Protein AF-A0AAD9V4N7-F1 (afdb_monomer_lite)

pLDDT: mean 84.51, std 15.92, range [33.84, 98.38]

Radius of gyration: 28.55 Å; chains: 1; bounding box: 73×23×81 Å

Organism: Acropora cervicornis (NCBI:txid6130)

Secondary structure (DSSP, 8-state):
----S-HHHHHHHHHHHHHHHHHHHHHHHHHHHHHHHHHHHHHHTTSS------THHHHHHHHHHHHHHHHHHHHHHHHHHHHHHHHHHHHSPPPBPPSS--S--TT-B-HHHHHHHHHHHHHHHHHHHHHHHHHHHHH--

Foldseek 3Di:
DDPDPPVPVVLVVVLVVLVVQLVVLVVQLVVVVVVQVVVVVCVVVVVDDPPDDPCSNVVSVVSNVVSVVVSVVSVVVVVVVVVVVVVCVQQPAWAADDPPPDDCPPTHDHPVSNVVNVVVVVVVVVVVVVVVVVVVVVVVD

InterPro domains:
  IPR021018 Mediator complex, subunit Med29, metazoa [PF11568] (21-136)
  IPR021018 Mediator complex, subunit Med29, metazoa [PTHR28314] (21-137)

Structure (mmCIF, N/CA/C/O backbone):
data_AF-A0AAD9V4N7-F1
#
_entry.id   AF-A0AAD9V4N7-F1
#
loop_
_atom_site.group_PDB
_atom_site.id
_atom_site.type_symbol
_atom_site.label_atom_id
_atom_site.label_alt_id
_atom_site.label_comp_id
_atom_site.label_asym_id
_atom_site.label_entity_id
_atom_site.label_seq_id
_atom_site.pdbx_PDB_ins_code
_atom_site.Cartn_x
_atom_site.Cartn_y
_atom_site.Cartn_z
_atom_site.occupancy
_atom_site.B_iso_or_equiv
_atom_site.auth_seq_id
_atom_site.auth_comp_id
_atom_site.auth_asym_id
_atom_site.auth_atom_id
_atom_site.pdbx_PDB_model_num
ATOM 1 N N . MET A 1 1 ? 22.247 7.261 -9.833 1.00 34.59 1 MET A N 1
ATOM 2 C CA . MET A 1 1 ? 21.418 7.068 -8.628 1.00 34.59 1 MET A CA 1
ATOM 3 C C . MET A 1 1 ? 21.072 5.589 -8.564 1.00 34.59 1 MET A C 1
ATOM 5 O O . MET A 1 1 ? 20.172 5.146 -9.259 1.00 34.59 1 MET A O 1
ATOM 9 N N . ALA A 1 2 ? 21.907 4.800 -7.885 1.00 33.84 2 ALA A N 1
ATOM 10 C CA . ALA A 1 2 ? 21.666 3.376 -7.696 1.00 33.84 2 ALA A CA 1
ATOM 11 C C . ALA A 1 2 ? 20.735 3.236 -6.491 1.00 33.84 2 ALA A C 1
ATOM 13 O O . ALA A 1 2 ? 21.147 3.524 -5.370 1.00 33.84 2 ALA A O 1
ATOM 14 N N . THR A 1 3 ? 19.479 2.866 -6.728 1.00 39.28 3 THR A N 1
ATOM 15 C CA . THR A 1 3 ? 18.576 2.472 -5.648 1.00 39.28 3 THR A CA 1
ATOM 16 C C . THR A 1 3 ? 19.094 1.147 -5.110 1.00 39.28 3 THR A C 1
ATOM 18 O O . THR A 1 3 ? 18.904 0.089 -5.709 1.00 39.28 3 THR A O 1
ATOM 21 N N . THR A 1 4 ? 19.846 1.222 -4.019 1.00 41.28 4 THR A N 1
ATOM 22 C CA . THR A 1 4 ? 20.190 0.076 -3.192 1.00 41.28 4 THR A CA 1
ATOM 23 C C . THR A 1 4 ? 18.886 -0.605 -2.785 1.00 41.28 4 THR A C 1
ATOM 25 O O . THR A 1 4 ? 18.011 0.010 -2.178 1.00 41.28 4 THR A O 1
ATOM 28 N N . MET A 1 5 ? 18.741 -1.881 -3.145 1.00 48.19 5 MET A N 1
ATOM 29 C CA . MET A 1 5 ? 17.661 -2.771 -2.706 1.00 48.19 5 MET A CA 1
ATOM 30 C C . MET A 1 5 ? 17.842 -3.094 -1.213 1.00 48.19 5 MET A C 1
ATOM 32 O O . MET A 1 5 ? 18.110 -4.223 -0.823 1.00 48.19 5 MET A O 1
ATOM 36 N N . SER A 1 6 ? 17.737 -2.057 -0.383 1.00 43.78 6 SER A N 1
ATOM 37 C CA . SER A 1 6 ? 17.664 -2.091 1.079 1.00 43.78 6 SER A CA 1
ATOM 38 C C . SER A 1 6 ? 16.227 -1.808 1.556 1.00 43.78 6 SER A C 1
ATOM 40 O O . SER A 1 6 ? 16.021 -1.434 2.707 1.00 43.78 6 SER A O 1
ATOM 42 N N . GLY A 1 7 ? 15.237 -1.939 0.663 1.00 50.00 7 GLY A N 1
ATOM 43 C CA . GLY A 1 7 ? 13.822 -1.654 0.935 1.00 50.00 7 GLY A CA 1
ATOM 44 C C . GLY A 1 7 ? 13.112 -2.739 1.745 1.00 50.00 7 GLY A C 1
ATOM 45 O O . GLY A 1 7 ? 12.267 -2.422 2.570 1.00 50.00 7 GLY A O 1
ATOM 46 N N . GLY A 1 8 ? 13.512 -4.009 1.607 1.00 55.00 8 GLY A N 1
ATOM 47 C CA . GLY A 1 8 ? 12.775 -5.117 2.229 1.00 55.00 8 GLY A CA 1
ATOM 48 C C . GLY A 1 8 ? 12.703 -5.046 3.760 1.00 55.00 8 GLY A C 1
ATOM 49 O O . GLY A 1 8 ? 11.688 -5.414 4.346 1.00 55.00 8 GLY A O 1
ATOM 50 N N . ASN A 1 9 ? 13.744 -4.521 4.417 1.00 58.66 9 ASN A N 1
ATOM 51 C CA . ASN A 1 9 ? 13.764 -4.422 5.878 1.00 58.66 9 ASN A CA 1
ATOM 52 C C . ASN A 1 9 ? 12.910 -3.248 6.392 1.00 58.66 9 ASN A C 1
ATOM 54 O O . ASN A 1 9 ? 12.217 -3.389 7.394 1.00 58.66 9 ASN A O 1
ATOM 58 N N . SER A 1 10 ? 12.904 -2.111 5.688 1.00 70.06 10 SER A N 1
ATOM 59 C CA . SER A 1 10 ? 12.113 -0.933 6.067 1.00 70.06 10 SER A CA 1
ATOM 60 C C . SER A 1 10 ? 10.634 -1.072 5.698 1.00 70.06 10 SER A C 1
ATOM 62 O O . SER A 1 10 ? 9.768 -0.660 6.465 1.00 70.06 10 SER A O 1
ATOM 64 N N . GLU A 1 11 ? 10.317 -1.696 4.563 1.00 75.62 11 GLU A N 1
ATOM 65 C CA . GLU A 1 11 ? 8.943 -1.974 4.128 1.00 75.62 11 GLU A CA 1
ATOM 66 C C . GLU A 1 11 ? 8.263 -3.000 5.042 1.00 75.62 11 GLU A C 1
ATOM 68 O O . GLU A 1 11 ? 7.146 -2.773 5.512 1.00 75.62 11 GLU A O 1
ATOM 73 N N . SER A 1 12 ? 8.967 -4.085 5.390 1.00 81.06 12 SER A N 1
ATOM 74 C CA . SER A 1 12 ? 8.474 -5.066 6.362 1.00 81.06 12 SER A CA 1
ATOM 75 C C . SER A 1 12 ? 8.266 -4.446 7.747 1.00 81.06 12 SER A C 1
ATOM 77 O O . SER A 1 12 ? 7.287 -4.767 8.424 1.00 81.06 12 SER A O 1
ATOM 79 N N . GLU A 1 13 ? 9.156 -3.550 8.183 1.00 86.25 13 GLU A N 1
ATOM 80 C CA . GLU A 1 13 ? 8.997 -2.824 9.446 1.00 86.25 13 GLU A CA 1
ATOM 81 C C . GLU A 1 13 ? 7.770 -1.895 9.411 1.00 86.25 13 GLU A C 1
ATOM 83 O O . GLU A 1 13 ? 7.028 -1.801 10.392 1.00 86.25 13 GLU A O 1
ATOM 88 N N . ASN A 1 14 ? 7.506 -1.254 8.270 1.00 87.44 14 ASN A N 1
ATOM 89 C CA . ASN A 1 14 ? 6.339 -0.396 8.078 1.00 87.44 14 ASN A CA 1
ATOM 90 C C . ASN A 1 14 ? 5.023 -1.187 8.100 1.00 87.44 14 ASN A C 1
ATOM 92 O O . ASN A 1 14 ? 4.082 -0.757 8.773 1.00 87.44 14 ASN A O 1
ATOM 96 N N . ILE A 1 15 ? 4.955 -2.366 7.462 1.00 92.25 15 ILE A N 1
ATOM 97 C CA . ILE A 1 15 ? 3.780 -3.250 7.592 1.00 92.25 15 ILE A CA 1
ATOM 98 C C . ILE A 1 15 ? 3.592 -3.669 9.047 1.00 92.25 15 ILE A C 1
ATOM 100 O O . ILE A 1 15 ? 2.479 -3.595 9.564 1.00 92.25 15 ILE A O 1
ATOM 104 N N . ALA A 1 16 ? 4.660 -4.098 9.724 1.00 92.81 16 ALA A N 1
ATOM 105 C CA . ALA A 1 16 ? 4.568 -4.552 11.108 1.00 92.81 16 ALA A CA 1
ATOM 106 C C . ALA A 1 16 ? 4.018 -3.449 12.029 1.00 92.81 16 ALA A C 1
ATOM 108 O O . ALA A 1 16 ? 3.161 -3.713 12.878 1.00 92.81 16 ALA A O 1
ATOM 109 N N . LYS A 1 17 ? 4.444 -2.196 11.819 1.00 93.56 17 LYS A N 1
ATOM 110 C CA . LYS A 1 17 ? 3.885 -1.018 12.500 1.00 93.56 17 LYS A CA 1
ATOM 111 C C . LYS A 1 17 ? 2.405 -0.813 12.167 1.00 93.56 17 LYS A C 1
ATOM 113 O O . LYS A 1 17 ? 1.609 -0.646 13.087 1.00 93.56 17 LYS A O 1
ATOM 118 N N . ALA A 1 18 ? 2.014 -0.877 10.895 1.00 94.25 18 ALA A N 1
ATOM 119 C CA . ALA A 1 18 ? 0.615 -0.726 10.485 1.00 94.25 18 ALA A CA 1
ATOM 120 C C . ALA A 1 18 ? -0.291 -1.827 11.070 1.00 94.25 18 ALA A C 1
ATOM 122 O O . ALA A 1 18 ? -1.355 -1.534 11.612 1.00 94.25 18 ALA A O 1
ATOM 123 N N . MET A 1 19 ? 0.154 -3.088 11.061 1.00 96.19 19 MET A N 1
ATOM 124 C CA . MET A 1 19 ? -0.557 -4.207 11.691 1.00 96.19 19 MET A CA 1
ATOM 125 C C . MET A 1 19 ? -0.718 -4.013 13.201 1.00 96.19 19 MET A C 1
ATOM 127 O O . MET A 1 19 ? -1.773 -4.322 13.758 1.00 96.19 19 MET A O 1
ATOM 131 N N . LYS A 1 20 ? 0.315 -3.488 13.871 1.00 97.06 20 LYS A N 1
ATOM 132 C CA . LYS A 1 20 ? 0.245 -3.149 15.293 1.00 97.06 20 LYS A CA 1
ATOM 133 C C . LYS A 1 20 ? -0.832 -2.089 15.556 1.00 97.06 20 LYS A C 1
ATOM 135 O O . LYS A 1 20 ? -1.644 -2.294 16.452 1.00 97.06 20 LYS A O 1
ATOM 140 N N . ILE A 1 21 ? -0.891 -1.031 14.746 1.00 97.25 21 ILE A N 1
ATOM 141 C CA . ILE A 1 21 ? -1.908 0.030 14.862 1.00 97.25 21 ILE A CA 1
ATOM 142 C C . ILE A 1 21 ? -3.321 -0.532 14.658 1.00 97.25 21 ILE A C 1
ATOM 144 O O . ILE A 1 21 ? -4.209 -0.259 15.461 1.00 97.25 21 ILE A O 1
ATOM 148 N N . VAL A 1 22 ? -3.536 -1.372 13.639 1.00 98.06 22 VAL A N 1
ATOM 149 C CA . VAL A 1 22 ? -4.838 -2.028 13.404 1.00 98.06 22 VAL A CA 1
ATOM 150 C C . VAL A 1 22 ? -5.270 -2.844 14.624 1.00 98.06 22 VAL A C 1
ATOM 152 O O . VAL A 1 22 ? -6.417 -2.751 15.065 1.00 98.06 22 VAL A O 1
ATOM 155 N N . LYS A 1 23 ? -4.347 -3.617 15.208 1.00 98.12 23 LYS A N 1
ATOM 156 C CA . LYS A 1 23 ? -4.614 -4.402 16.420 1.00 98.12 23 LYS A CA 1
ATOM 157 C C . LYS A 1 23 ? -4.970 -3.512 17.614 1.00 98.12 23 LYS A C 1
ATOM 159 O O . LYS A 1 23 ? -5.881 -3.846 18.370 1.00 98.12 23 LYS A O 1
ATOM 164 N N . GLU A 1 24 ? -4.255 -2.407 17.800 1.00 98.00 24 GLU A N 1
ATOM 165 C CA . GLU A 1 24 ? -4.510 -1.450 18.881 1.00 98.00 24 GLU A CA 1
ATOM 166 C C . GLU A 1 24 ? -5.878 -0.773 18.714 1.00 98.00 24 GLU A C 1
ATOM 168 O O . GLU A 1 24 ? -6.662 -0.755 19.665 1.00 98.00 24 GLU A O 1
ATOM 173 N N . ASN A 1 25 ? -6.226 -0.328 17.504 1.00 97.69 25 ASN A N 1
ATOM 174 C CA . ASN A 1 25 ? -7.534 0.269 17.220 1.00 97.69 25 ASN A CA 1
ATOM 175 C C . ASN A 1 25 ? -8.678 -0.732 17.415 1.00 97.69 25 ASN A C 1
ATOM 177 O O . ASN A 1 25 ? -9.704 -0.376 17.991 1.00 97.69 25 ASN A O 1
ATOM 181 N N . LEU A 1 26 ? -8.493 -2.003 17.040 1.00 98.12 26 LEU A N 1
ATOM 182 C CA . LEU A 1 26 ? -9.484 -3.046 17.315 1.00 98.12 26 LEU A CA 1
ATOM 183 C C . LEU A 1 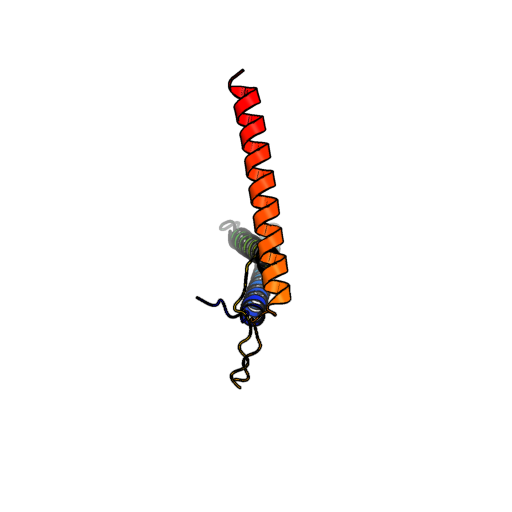26 ? -9.722 -3.227 18.823 1.00 98.12 26 LEU A C 1
ATOM 185 O O . LEU A 1 26 ? -10.865 -3.357 19.259 1.00 98.12 26 LEU A O 1
ATOM 189 N N . ALA A 1 27 ? -8.664 -3.201 19.639 1.00 98.06 27 ALA A N 1
ATOM 190 C CA . ALA A 1 27 ? -8.806 -3.277 21.092 1.00 98.06 27 ALA A CA 1
ATOM 191 C C . ALA A 1 27 ? -9.596 -2.080 21.655 1.00 98.06 27 ALA A C 1
ATOM 193 O O . ALA A 1 27 ? -10.419 -2.250 22.559 1.00 98.06 27 ALA A O 1
ATOM 194 N N . VAL A 1 28 ? -9.393 -0.881 21.095 1.00 97.19 28 VAL A N 1
ATOM 195 C CA . VAL A 1 28 ? -10.176 0.316 21.440 1.00 97.19 28 VAL A CA 1
ATOM 196 C C . VAL A 1 28 ? -11.642 0.150 21.034 1.00 97.19 28 VAL A C 1
ATOM 198 O O . VAL A 1 28 ? -12.512 0.424 21.858 1.00 97.19 28 VAL A O 1
ATOM 201 N N . VAL A 1 29 ? -11.927 -0.361 19.831 1.00 97.81 29 VAL A N 1
ATOM 202 C CA . VAL A 1 29 ? -13.298 -0.654 19.371 1.00 97.81 29 VAL A CA 1
ATOM 203 C C . VAL A 1 29 ? -14.004 -1.597 20.336 1.00 97.81 29 VAL A C 1
ATOM 205 O O . VAL A 1 29 ? -15.103 -1.292 20.790 1.00 97.81 29 VAL A O 1
ATOM 208 N N . VAL A 1 30 ? -13.368 -2.710 20.711 1.00 97.38 30 VAL A N 1
ATOM 209 C CA . VAL A 1 30 ? -13.959 -3.685 21.643 1.00 97.38 30 VAL A CA 1
ATOM 210 C C . VAL A 1 30 ? -14.256 -3.039 22.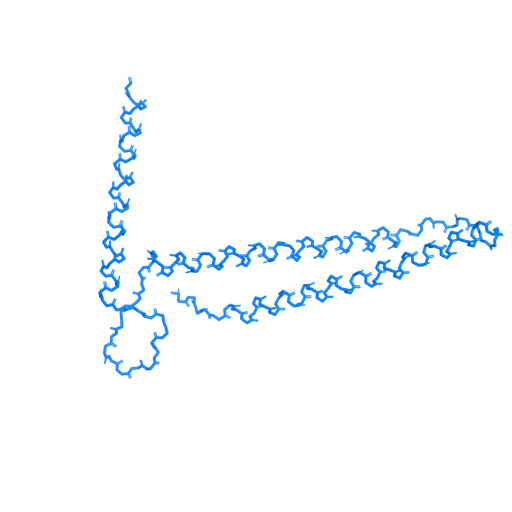999 1.00 97.38 30 VAL A C 1
ATOM 212 O O . VAL A 1 30 ? -15.334 -3.239 23.560 1.00 97.38 30 VAL A O 1
ATOM 215 N N . LYS A 1 31 ? -13.342 -2.209 23.517 1.00 96.06 31 LYS A N 1
ATOM 216 C CA . LYS A 1 31 ? -13.545 -1.496 24.784 1.00 96.06 31 LYS A CA 1
ATOM 217 C C . LYS A 1 31 ? -14.695 -0.484 24.703 1.00 96.06 31 LYS A C 1
ATOM 219 O O . LYS A 1 31 ? -15.509 -0.418 25.625 1.00 96.06 31 LYS A O 1
ATOM 224 N N . SER A 1 32 ? -14.775 0.280 23.615 1.00 93.75 32 SER A N 1
ATOM 225 C CA . SER A 1 32 ? -15.859 1.236 23.362 1.00 93.75 32 SER A CA 1
ATOM 226 C C . SER A 1 32 ? -17.207 0.540 23.169 1.00 93.75 32 SER A C 1
ATOM 228 O O . SER A 1 32 ? -18.213 1.021 23.683 1.00 93.75 32 SER A O 1
ATOM 230 N N . ALA A 1 33 ? -17.230 -0.611 22.491 1.00 94.75 33 ALA A N 1
ATOM 231 C CA . ALA A 1 33 ? -18.430 -1.419 22.292 1.00 94.75 33 ALA A CA 1
ATOM 232 C C . ALA A 1 33 ? -18.949 -1.973 23.622 1.00 94.75 33 ALA A C 1
ATOM 234 O O . ALA A 1 33 ? -20.135 -1.858 23.911 1.00 94.75 33 ALA A O 1
ATOM 235 N N . ASN A 1 34 ? -18.058 -2.490 24.473 1.00 94.19 34 ASN A N 1
ATOM 236 C CA . ASN A 1 34 ? -18.434 -2.943 25.810 1.00 94.19 34 ASN A CA 1
ATOM 237 C C . ASN A 1 34 ? -19.021 -1.801 26.654 1.00 94.19 34 ASN A C 1
ATOM 239 O O . ASN A 1 34 ? -20.056 -1.976 27.288 1.00 94.19 34 ASN A O 1
ATOM 243 N N . ALA A 1 35 ? -18.402 -0.616 26.622 1.00 91.31 35 ALA A N 1
ATOM 244 C CA . ALA A 1 35 ? -18.927 0.555 27.324 1.00 91.31 35 ALA A CA 1
ATOM 245 C C . ALA A 1 35 ? -20.313 0.978 26.803 1.00 91.31 35 ALA A C 1
ATOM 247 O O . ALA A 1 35 ? -21.181 1.309 27.606 1.00 91.31 35 ALA A O 1
ATOM 248 N N . ALA A 1 36 ? -20.534 0.925 25.485 1.00 89.88 36 ALA A N 1
ATOM 249 C CA . ALA A 1 36 ? -21.830 1.223 24.879 1.00 89.88 36 ALA A CA 1
ATOM 250 C C . ALA A 1 36 ? -22.907 0.202 25.285 1.00 89.88 36 ALA A C 1
ATOM 252 O O . ALA A 1 36 ? -24.015 0.592 25.637 1.00 89.88 36 ALA A O 1
ATOM 253 N N . ILE A 1 37 ? -22.575 -1.095 25.313 1.00 91.31 37 ILE A N 1
ATOM 254 C CA . ILE A 1 37 ? -23.491 -2.154 25.770 1.00 91.31 37 ILE A CA 1
ATOM 255 C C . ILE A 1 37 ? -23.861 -1.950 27.243 1.00 91.31 37 ILE A C 1
ATOM 257 O O . ILE A 1 37 ? -25.039 -2.006 27.589 1.00 91.31 37 ILE A O 1
ATOM 261 N N . SER A 1 38 ? -22.879 -1.679 28.110 1.00 89.81 38 SER A N 1
ATOM 262 C CA . SER A 1 38 ? -23.127 -1.409 29.531 1.00 89.81 38 SER A CA 1
ATOM 263 C C . SER A 1 38 ? -23.993 -0.165 29.736 1.00 89.81 38 SER A C 1
ATOM 265 O O . SER A 1 38 ? -24.929 -0.208 30.529 1.00 89.81 38 SER A O 1
ATOM 267 N N . GLN A 1 39 ? -23.730 0.915 28.994 1.00 87.06 39 GLN A N 1
ATOM 268 C CA . GLN A 1 39 ? -24.547 2.128 29.044 1.00 87.06 39 GLN A CA 1
ATOM 269 C C . GLN A 1 39 ? -25.993 1.844 28.620 1.00 87.06 39 GLN A C 1
ATOM 271 O O . GLN A 1 39 ? -26.917 2.258 29.315 1.00 87.06 39 GLN A O 1
ATOM 276 N N . ASN A 1 40 ? -26.195 1.107 27.525 1.00 87.31 40 ASN A N 1
ATOM 277 C CA . ASN A 1 40 ? -27.534 0.736 27.066 1.00 87.31 40 ASN A CA 1
ATOM 278 C C . ASN A 1 40 ? -28.264 -0.124 28.106 1.00 87.31 40 ASN A C 1
ATOM 280 O O . ASN A 1 40 ? -29.419 0.142 28.413 1.00 87.31 40 ASN A O 1
ATOM 284 N N . SER A 1 41 ? -27.572 -1.082 28.730 1.00 88.56 41 SER A N 1
ATOM 285 C CA . SER A 1 41 ? -28.156 -1.908 29.791 1.00 88.56 41 SER A CA 1
ATOM 286 C C . SER A 1 41 ? -28.580 -1.098 31.024 1.00 88.56 41 SER A C 1
ATOM 288 O O . SER A 1 41 ? -29.589 -1.429 31.641 1.00 88.56 41 SER A O 1
ATOM 290 N N . GLU A 1 42 ? -27.826 -0.067 31.418 1.00 86.94 42 GLU A N 1
ATOM 291 C CA . GLU A 1 42 ? -28.189 0.823 32.535 1.00 86.94 42 GLU A CA 1
ATOM 292 C C . GLU A 1 42 ? -29.405 1.699 32.198 1.00 86.94 42 GLU A C 1
ATOM 294 O O . GLU A 1 42 ? -30.258 1.947 33.054 1.00 86.94 42 GLU A O 1
ATOM 299 N N . VAL A 1 43 ? -29.513 2.135 30.939 1.00 86.94 43 VAL A N 1
ATOM 300 C CA . VAL A 1 43 ?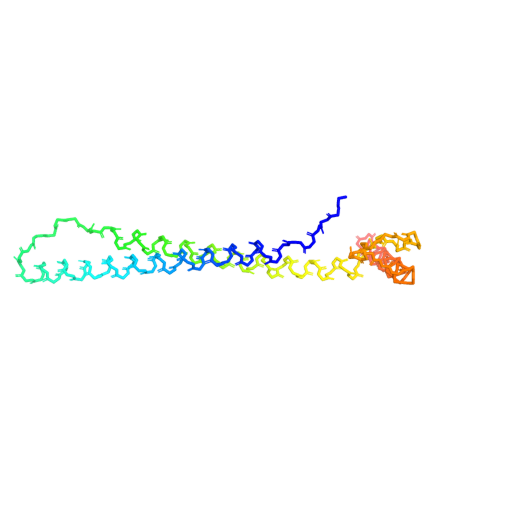 -30.689 2.855 30.434 1.00 86.94 43 VAL A CA 1
ATOM 301 C C . VAL A 1 43 ? -31.924 1.950 30.452 1.00 86.94 43 VAL A C 1
ATOM 303 O O . VAL A 1 43 ? -32.961 2.363 30.967 1.00 86.94 43 VAL A O 1
ATOM 306 N N . ASP A 1 44 ? -31.809 0.706 29.978 1.00 87.19 44 ASP A N 1
ATOM 307 C CA . ASP A 1 44 ? -32.912 -0.267 29.960 1.00 87.19 44 ASP A CA 1
ATOM 308 C C . ASP A 1 44 ? -33.420 -0.607 31.373 1.00 87.19 44 ASP A C 1
ATOM 310 O O . ASP A 1 44 ? -34.613 -0.826 31.585 1.00 87.19 44 ASP A O 1
ATOM 314 N N . LEU A 1 45 ? -32.521 -0.616 32.363 1.00 89.38 45 LEU A N 1
ATOM 315 C CA . LEU A 1 45 ? -32.848 -0.812 33.780 1.00 89.38 45 LEU A CA 1
ATOM 316 C C . LEU A 1 45 ? -33.405 0.453 34.458 1.00 89.38 45 LEU A C 1
ATOM 318 O O . LEU A 1 45 ? -33.778 0.401 35.631 1.00 89.38 45 LEU A O 1
ATOM 322 N N . GLY A 1 46 ? -33.443 1.591 33.758 1.00 82.75 46 GLY A N 1
ATOM 323 C CA . GLY A 1 46 ? -33.890 2.878 34.293 1.00 82.75 46 GLY A CA 1
ATOM 324 C C . GLY A 1 46 ? -32.949 3.487 35.339 1.00 82.75 46 GLY A C 1
ATOM 325 O O . GLY A 1 46 ? -33.355 4.393 36.066 1.00 82.75 46 GLY A O 1
ATOM 326 N N . THR A 1 47 ? -31.705 3.002 35.447 1.00 80.38 47 THR A N 1
ATOM 327 C CA . THR A 1 47 ? -30.717 3.476 36.435 1.00 80.38 47 THR A CA 1
ATOM 328 C C . THR A 1 47 ? -29.913 4.683 35.946 1.00 80.38 47 THR A C 1
ATOM 330 O O . THR A 1 47 ? -29.327 5.393 36.765 1.00 80.38 47 THR A O 1
ATOM 333 N N . LYS A 1 48 ? -29.924 4.969 34.635 1.00 72.69 48 LYS A N 1
ATOM 334 C CA . LYS A 1 48 ? -29.402 6.205 34.028 1.00 72.69 48 LYS A CA 1
ATOM 335 C C . LYS A 1 48 ? -30.332 6.752 32.946 1.00 72.69 48 LYS A C 1
ATOM 337 O O . LYS A 1 48 ? -30.976 5.998 32.227 1.00 72.69 48 LYS A O 1
ATOM 342 N N . SER A 1 49 ? -30.348 8.080 32.805 1.00 65.94 49 SER A N 1
ATOM 343 C CA . SER A 1 49 ? -30.968 8.769 31.665 1.00 65.94 49 SER A CA 1
ATOM 344 C C . SER A 1 49 ? -30.036 8.759 30.445 1.00 65.94 49 SER A C 1
ATOM 346 O O . SER A 1 49 ? -28.816 8.645 30.595 1.00 65.94 49 SER A O 1
ATOM 348 N N . VAL A 1 50 ? -30.600 8.908 29.241 1.00 65.69 50 VAL A N 1
ATOM 349 C CA . VAL A 1 50 ? -29.873 9.007 27.960 1.00 65.69 50 VAL A CA 1
ATOM 350 C C . VAL A 1 50 ? -29.160 10.364 27.869 1.00 65.69 50 VAL A C 1
ATOM 352 O O . VAL A 1 50 ? -29.525 11.234 27.083 1.00 65.69 50 VAL A O 1
ATOM 355 N N . GLU A 1 51 ? -28.146 10.601 28.696 1.00 57.47 51 GLU A N 1
ATOM 356 C CA . GLU A 1 51 ? -27.263 11.754 28.515 1.00 57.47 51 GLU A CA 1
ATOM 357 C C . GLU A 1 51 ? -26.236 11.440 27.426 1.00 57.47 51 GLU A C 1
ATOM 359 O O . GLU A 1 51 ? -25.176 10.878 27.687 1.00 57.47 51 GLU A O 1
ATOM 364 N N . GLY A 1 52 ? -26.599 11.809 26.192 1.00 55.34 52 GLY A N 1
ATOM 365 C CA . GLY A 1 52 ? -25.726 11.889 25.021 1.00 55.34 52 GLY A CA 1
ATOM 366 C C . GLY A 1 52 ? -25.290 10.536 24.461 1.00 55.34 52 GLY A C 1
ATOM 367 O O . GLY A 1 52 ? -24.609 9.754 25.124 1.00 55.34 52 GLY A O 1
ATOM 368 N N . SER A 1 53 ? -25.624 10.272 23.196 1.00 55.19 53 SER A N 1
ATOM 369 C CA . SER A 1 53 ? -25.017 9.180 22.435 1.00 55.19 53 SER A CA 1
ATOM 370 C C . SER A 1 53 ? -23.496 9.278 22.565 1.00 55.19 53 SER A C 1
ATOM 372 O O . SER A 1 53 ? -22.871 10.269 22.183 1.00 55.19 53 SER A O 1
ATOM 374 N N . SER A 1 54 ? -22.876 8.277 23.183 1.00 65.50 54 SER A N 1
ATOM 375 C CA . SER A 1 54 ? -21.425 8.226 23.294 1.00 65.50 54 SER A CA 1
ATOM 376 C C . SER A 1 54 ? -20.864 7.903 21.906 1.00 65.50 54 SER A C 1
ATOM 378 O O . SER A 1 54 ? -20.604 6.741 21.595 1.00 65.50 54 SER A O 1
ATOM 380 N N . ASN A 1 55 ? -20.609 8.936 21.092 1.00 78.12 55 ASN A N 1
ATOM 381 C CA . ASN A 1 55 ? -19.979 8.846 19.759 1.00 78.12 55 ASN A CA 1
ATOM 382 C C . ASN A 1 55 ? -18.563 8.214 19.800 1.00 78.12 55 ASN A C 1
ATOM 384 O O . ASN A 1 55 ? -17.862 8.138 18.795 1.00 78.12 55 ASN A O 1
ATOM 388 N N . LYS A 1 56 ? -18.102 7.761 20.974 1.00 87.06 56 LYS A N 1
ATOM 389 C CA . LYS A 1 56 ? -16.828 7.068 21.190 1.00 87.06 56 LYS A CA 1
ATOM 390 C C . LYS A 1 56 ? -16.753 5.752 20.421 1.00 87.06 56 LYS A C 1
ATOM 392 O O . LYS A 1 56 ? -15.682 5.428 19.918 1.00 87.06 56 LYS A O 1
ATOM 397 N N . LEU A 1 57 ? -17.859 5.004 20.329 1.00 92.44 57 LEU A N 1
ATOM 398 C CA . LEU A 1 57 ? -17.882 3.764 19.549 1.00 92.44 57 LEU A CA 1
ATOM 399 C C . LEU A 1 57 ? -17.745 4.066 18.056 1.00 92.44 57 LEU A C 1
ATOM 401 O O . LEU A 1 57 ? -16.857 3.510 17.415 1.00 92.44 57 LEU A O 1
ATOM 405 N N . GLU A 1 58 ? -18.552 4.988 17.534 1.00 94.25 58 GLU A N 1
ATOM 406 C CA . GLU A 1 58 ? -18.504 5.420 16.130 1.00 94.25 58 GLU A CA 1
ATOM 407 C C . GLU A 1 58 ? -17.117 5.937 15.755 1.00 94.25 58 GLU A C 1
ATOM 409 O O . GLU A 1 58 ? -16.529 5.458 14.790 1.00 94.25 58 GLU A O 1
ATOM 414 N N . LYS A 1 59 ? -16.530 6.809 16.583 1.00 95.00 59 LYS A N 1
ATOM 415 C CA . LYS A 1 59 ? -15.168 7.303 16.368 1.00 95.00 59 LYS A CA 1
ATOM 416 C C . LYS A 1 59 ? -14.126 6.185 16.397 1.00 95.00 59 LYS A C 1
ATOM 418 O O . LYS A 1 59 ? -13.223 6.169 15.568 1.00 95.00 59 LYS A O 1
ATOM 423 N N . SER A 1 60 ? -14.241 5.237 17.333 1.00 96.06 60 SER A N 1
ATOM 424 C CA . SER A 1 60 ? -13.305 4.106 17.392 1.00 96.06 60 SER A CA 1
ATOM 425 C C . SER A 1 60 ? -13.419 3.186 16.175 1.00 96.06 60 SER A C 1
ATOM 427 O O . SER A 1 60 ? -12.406 2.665 15.713 1.00 96.06 60 SER A O 1
ATOM 429 N N . LEU A 1 61 ? -14.630 3.011 15.631 1.00 97.31 61 LEU A N 1
ATOM 430 C CA . LEU A 1 61 ? -14.855 2.271 14.392 1.00 97.31 61 LEU A CA 1
ATOM 431 C C . LEU A 1 61 ? -14.258 3.005 13.194 1.00 97.31 61 LEU A C 1
ATOM 433 O O . LEU A 1 61 ? -13.571 2.377 12.396 1.00 97.31 61 LEU A O 1
ATOM 437 N N . GLU A 1 62 ? -14.468 4.317 13.088 1.00 97.62 62 GLU A N 1
ATOM 438 C CA . GLU A 1 62 ? -13.870 5.149 12.040 1.00 97.62 62 GLU A CA 1
ATOM 439 C C . GLU A 1 62 ? -12.337 5.037 12.041 1.00 97.62 62 GLU A C 1
ATOM 441 O O . GLU A 1 62 ? -11.736 4.758 11.004 1.00 97.62 62 GLU A O 1
ATOM 446 N N . ASP A 1 63 ? -11.703 5.141 13.213 1.00 97.56 63 ASP A N 1
ATOM 447 C CA . ASP A 1 63 ? -10.248 5.000 13.356 1.00 97.56 63 ASP A CA 1
ATOM 448 C C . ASP A 1 63 ? -9.750 3.594 12.999 1.00 97.56 63 ASP A C 1
ATOM 450 O O . ASP A 1 63 ? -8.663 3.426 12.435 1.00 97.56 63 ASP A O 1
ATOM 454 N N . PHE A 1 64 ? -10.531 2.562 13.322 1.00 98.38 64 PHE A N 1
ATOM 455 C CA . PHE A 1 64 ? -10.217 1.190 12.940 1.00 98.38 64 PHE A CA 1
ATOM 456 C C . PHE A 1 64 ? -10.293 0.993 11.424 1.00 98.38 64 PHE A C 1
ATOM 458 O O . PHE A 1 64 ? -9.340 0.480 10.837 1.00 98.38 64 PHE A O 1
ATOM 465 N N . TYR A 1 65 ? -11.368 1.453 10.779 1.00 98.25 65 TYR A N 1
ATOM 466 C CA . TYR A 1 65 ? -11.506 1.371 9.324 1.00 98.25 65 TYR A CA 1
ATOM 467 C C . TYR A 1 65 ? -10.409 2.153 8.608 1.00 98.25 65 TYR A C 1
ATOM 469 O O . TYR A 1 65 ? -9.774 1.615 7.703 1.00 98.25 65 TYR A O 1
ATOM 477 N N . HIS A 1 66 ? -10.099 3.363 9.078 1.00 98.12 66 HIS A N 1
ATOM 478 C CA . HIS A 1 66 ? -8.996 4.146 8.536 1.00 98.12 66 HIS A CA 1
ATOM 479 C C . HIS A 1 66 ? -7.659 3.395 8.633 1.00 98.12 66 HIS A C 1
ATOM 481 O O . HIS A 1 66 ? -6.900 3.345 7.665 1.00 98.12 66 HIS A O 1
ATOM 487 N N . ALA A 1 67 ? -7.370 2.757 9.773 1.00 97.69 67 ALA A N 1
ATOM 488 C CA . ALA A 1 67 ? -6.157 1.955 9.929 1.00 97.69 67 ALA A CA 1
ATOM 489 C C . ALA A 1 67 ? -6.132 0.729 8.995 1.00 97.69 67 ALA A C 1
ATOM 491 O O . ALA A 1 67 ? -5.074 0.394 8.454 1.00 97.69 67 ALA A O 1
ATOM 492 N N . CYS A 1 68 ? -7.275 0.073 8.773 1.00 98.06 68 CYS A N 1
ATOM 493 C CA . CYS A 1 68 ? -7.395 -1.028 7.816 1.00 98.06 68 CYS A CA 1
ATOM 494 C C . CYS A 1 68 ? -7.138 -0.576 6.373 1.00 98.06 68 CYS A C 1
ATOM 496 O O . CYS A 1 68 ? -6.399 -1.252 5.656 1.00 98.06 68 CYS A O 1
ATOM 498 N N . ASP A 1 69 ? -7.691 0.565 5.961 1.00 97.88 69 ASP A N 1
ATOM 499 C CA . ASP A 1 69 ? -7.486 1.115 4.618 1.00 97.88 69 ASP A CA 1
ATOM 500 C C . ASP A 1 69 ? -6.016 1.460 4.372 1.00 97.88 69 ASP A C 1
ATOM 502 O O . ASP A 1 69 ? -5.461 1.120 3.326 1.00 97.88 69 ASP A O 1
ATOM 506 N N . GLN A 1 70 ? -5.348 2.054 5.365 1.00 95.19 70 GLN A N 1
ATOM 507 C CA . GLN A 1 70 ? -3.913 2.331 5.285 1.00 95.19 70 GLN A CA 1
ATOM 508 C C . GLN A 1 70 ? -3.081 1.048 5.185 1.00 95.19 70 GLN A C 1
ATOM 510 O O . GLN A 1 70 ? -2.149 0.973 4.384 1.00 95.19 70 GLN A O 1
ATOM 515 N N . LEU A 1 71 ? -3.419 0.009 5.958 1.00 96.12 71 LEU A N 1
ATOM 516 C CA . LEU A 1 71 ? -2.744 -1.286 5.849 1.00 96.12 71 LEU A CA 1
ATOM 517 C C . LEU A 1 71 ? -2.936 -1.896 4.453 1.00 96.12 71 LEU A C 1
ATOM 519 O O . LEU A 1 71 ? -1.969 -2.375 3.862 1.00 96.12 71 LEU A O 1
ATOM 523 N N . LYS A 1 72 ? -4.157 -1.849 3.910 1.00 95.81 72 LYS A N 1
ATOM 524 C CA . LYS A 1 72 ? -4.459 -2.338 2.561 1.00 95.81 72 LYS A CA 1
ATOM 525 C C . LYS A 1 72 ? -3.642 -1.598 1.503 1.00 95.81 72 LYS A C 1
ATOM 527 O O . LYS A 1 72 ? -2.989 -2.248 0.690 1.00 95.81 72 LYS A O 1
ATOM 532 N N . LEU A 1 73 ? -3.639 -0.266 1.543 1.00 94.31 73 LEU A N 1
ATOM 533 C CA . LEU A 1 73 ? -2.882 0.559 0.604 1.00 94.31 73 LEU A CA 1
ATOM 534 C C . LEU A 1 73 ? -1.385 0.227 0.650 1.00 94.31 73 LEU A C 1
ATOM 536 O O . LEU A 1 73 ? -0.767 0.037 -0.393 1.00 94.31 73 LEU A O 1
ATOM 540 N N . ASN A 1 74 ? -0.811 0.086 1.847 1.00 91.50 74 ASN A N 1
ATOM 541 C CA . ASN A 1 74 ? 0.599 -0.270 2.002 1.00 91.50 74 ASN A CA 1
ATOM 542 C C . ASN A 1 74 ? 0.927 -1.633 1.375 1.00 91.50 74 ASN A C 1
ATOM 544 O O . ASN A 1 74 ? 1.944 -1.767 0.698 1.00 91.50 74 ASN A O 1
ATOM 548 N N . LEU A 1 75 ? 0.060 -2.635 1.556 1.00 93.50 75 LEU A N 1
ATOM 549 C CA . LEU A 1 75 ? 0.243 -3.959 0.953 1.00 93.50 75 LEU A CA 1
ATOM 550 C C . LEU A 1 75 ? 0.135 -3.921 -0.578 1.00 93.50 75 LEU A C 1
ATOM 552 O O . LEU A 1 75 ? 0.916 -4.578 -1.265 1.00 93.50 75 LEU A O 1
ATOM 556 N N . GLU A 1 76 ? -0.806 -3.146 -1.119 1.00 94.38 76 GLU A N 1
ATOM 557 C CA . GLU A 1 76 ? -0.948 -2.964 -2.567 1.00 94.38 76 GLU A CA 1
ATOM 558 C C . GLU A 1 76 ? 0.281 -2.279 -3.169 1.00 94.38 76 GLU A C 1
ATOM 560 O O . GLU A 1 76 ? 0.824 -2.758 -4.166 1.00 94.38 76 GLU A O 1
ATOM 565 N N . VAL A 1 77 ? 0.767 -1.211 -2.531 1.00 91.19 77 VAL A N 1
ATOM 566 C CA . VAL A 1 77 ? 1.979 -0.504 -2.963 1.00 91.19 77 VAL A CA 1
ATOM 567 C C . VAL A 1 77 ? 3.178 -1.444 -2.953 1.00 91.19 77 VAL A C 1
ATOM 569 O O . VAL A 1 77 ? 3.894 -1.507 -3.947 1.00 91.19 77 VAL A O 1
ATOM 572 N N . MET A 1 78 ? 3.368 -2.221 -1.886 1.00 89.94 78 MET A N 1
ATOM 573 C CA . MET A 1 78 ? 4.482 -3.168 -1.795 1.00 89.94 78 MET A CA 1
ATOM 574 C C . MET A 1 78 ? 4.456 -4.238 -2.882 1.00 89.94 78 MET A C 1
ATOM 576 O O . MET A 1 78 ? 5.492 -4.580 -3.450 1.00 89.94 78 MET A O 1
ATOM 580 N N . ARG A 1 79 ? 3.269 -4.749 -3.218 1.00 91.38 79 ARG A N 1
ATOM 581 C CA . ARG A 1 79 ? 3.132 -5.697 -4.326 1.00 91.38 79 ARG A CA 1
ATOM 582 C C . ARG A 1 79 ? 3.567 -5.069 -5.649 1.00 91.38 79 ARG A C 1
ATOM 584 O O . ARG A 1 79 ? 4.259 -5.712 -6.439 1.00 91.38 79 ARG A O 1
ATOM 591 N N . GLU A 1 80 ? 3.170 -3.824 -5.910 1.00 91.88 80 GLU A N 1
ATOM 592 C CA . GLU A 1 80 ? 3.548 -3.169 -7.162 1.00 91.88 80 GLU A CA 1
ATOM 593 C C . GLU A 1 80 ? 5.008 -2.719 -7.196 1.00 91.88 80 GLU A C 1
ATOM 595 O O . GLU A 1 80 ? 5.620 -2.779 -8.265 1.00 91.88 80 GLU A O 1
ATOM 600 N N . THR A 1 81 ? 5.613 -2.351 -6.063 1.00 89.94 81 THR A N 1
ATOM 601 C CA . THR A 1 81 ? 7.054 -2.064 -6.009 1.00 89.94 81 THR A CA 1
ATOM 602 C C . THR A 1 81 ? 7.882 -3.327 -6.226 1.00 89.94 81 THR A C 1
ATOM 604 O O . THR A 1 81 ? 8.874 -3.278 -6.955 1.00 89.94 81 THR A O 1
ATOM 607 N N . GLU A 1 82 ? 7.455 -4.481 -5.702 1.00 88.88 82 GLU A N 1
ATOM 608 C CA . GLU A 1 82 ? 8.086 -5.772 -5.994 1.00 88.88 82 GLU A CA 1
ATOM 609 C C . GLU A 1 82 ? 8.010 -6.097 -7.491 1.00 88.88 82 GLU A C 1
ATOM 611 O O . GLU A 1 82 ? 9.026 -6.388 -8.133 1.00 88.88 82 GLU A O 1
ATOM 616 N N . LYS A 1 83 ? 6.816 -5.982 -8.080 1.00 91.44 83 LYS A N 1
ATOM 617 C CA . LYS A 1 83 ? 6.618 -6.180 -9.519 1.00 91.44 83 LYS A CA 1
ATOM 618 C C . LYS A 1 83 ? 7.497 -5.230 -10.333 1.00 91.44 83 LYS A C 1
ATOM 620 O O . LYS A 1 83 ? 8.141 -5.651 -11.294 1.00 91.44 83 LYS A O 1
ATOM 625 N N . GLN A 1 84 ? 7.567 -3.960 -9.944 1.00 91.19 84 GLN A N 1
ATOM 626 C CA . GLN A 1 84 ? 8.423 -2.971 -10.589 1.00 91.19 84 GLN A CA 1
ATOM 627 C C . GLN A 1 84 ? 9.907 -3.339 -10.475 1.00 91.19 84 GLN A C 1
ATOM 629 O O . GLN A 1 84 ? 10.638 -3.200 -11.456 1.00 91.19 84 GLN A O 1
ATOM 634 N N . ALA A 1 85 ? 10.361 -3.844 -9.326 1.00 87.88 85 ALA A N 1
ATOM 635 C CA . ALA A 1 85 ? 11.737 -4.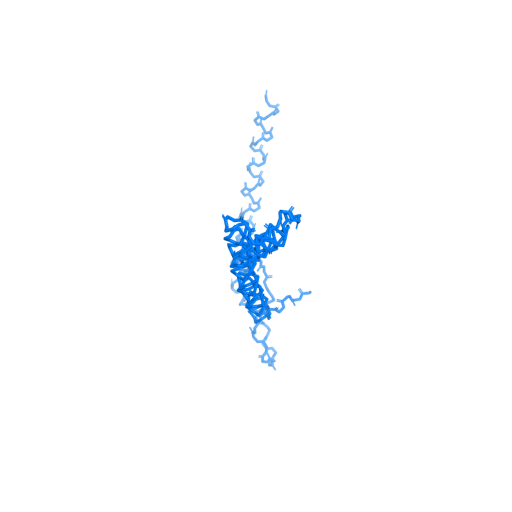294 -9.143 1.00 87.88 85 ALA A CA 1
ATOM 636 C C . ALA A 1 85 ? 12.075 -5.463 -10.083 1.00 87.88 85 ALA A C 1
ATOM 638 O O . ALA A 1 85 ? 13.101 -5.423 -10.766 1.00 87.88 85 ALA A O 1
ATOM 639 N N . GLN A 1 86 ? 11.184 -6.453 -10.200 1.00 88.50 86 GLN A N 1
ATOM 640 C CA . GLN A 1 86 ? 11.351 -7.583 -11.121 1.00 88.50 86 GLN A CA 1
ATOM 641 C C . GLN A 1 86 ? 11.408 -7.127 -12.587 1.00 88.50 86 GLN A C 1
ATOM 643 O O . GLN A 1 86 ? 12.297 -7.533 -13.340 1.00 88.50 86 GLN A O 1
ATOM 648 N N . LEU A 1 87 ? 10.491 -6.244 -12.993 1.00 88.75 87 LEU A N 1
ATOM 649 C CA . LEU A 1 87 ? 10.475 -5.675 -14.342 1.00 88.75 87 LEU A CA 1
ATOM 650 C C . LEU A 1 87 ? 11.746 -4.866 -14.620 1.00 88.75 87 LEU A C 1
ATOM 652 O O . LEU A 1 87 ? 12.347 -5.014 -15.683 1.00 88.75 87 LEU A O 1
ATOM 656 N N . SER A 1 88 ? 12.198 -4.067 -13.654 1.00 87.06 88 SER A N 1
ATOM 657 C CA . SER A 1 88 ? 13.436 -3.296 -13.769 1.00 87.06 88 SER A CA 1
ATOM 658 C C . SER A 1 88 ? 14.650 -4.208 -13.952 1.00 87.06 88 SER A C 1
ATOM 660 O O . SER A 1 88 ? 15.466 -3.973 -14.839 1.00 87.06 88 SER A O 1
ATOM 662 N N . MET A 1 89 ? 14.745 -5.308 -13.198 1.00 84.06 89 MET A N 1
ATOM 663 C CA . MET A 1 89 ? 15.833 -6.280 -13.359 1.00 84.06 89 MET A CA 1
ATOM 664 C C . MET A 1 89 ? 15.866 -6.929 -14.746 1.00 84.06 89 MET A C 1
ATOM 666 O O . MET A 1 89 ? 16.948 -7.293 -15.211 1.00 84.06 89 MET A O 1
ATOM 670 N N . LYS A 1 90 ? 14.701 -7.098 -15.380 1.00 84.94 90 LYS A N 1
ATOM 671 C CA . LYS A 1 90 ? 14.563 -7.759 -16.680 1.00 84.94 90 LYS A CA 1
ATOM 672 C C . LYS A 1 90 ? 14.784 -6.815 -17.862 1.00 84.94 90 LYS A C 1
ATOM 674 O O . LYS A 1 90 ? 15.369 -7.225 -18.858 1.00 84.94 90 LYS A O 1
ATOM 679 N N . TYR A 1 91 ? 14.292 -5.582 -17.772 1.00 86.38 91 TYR A N 1
ATOM 680 C CA . TYR A 1 91 ? 14.212 -4.676 -18.922 1.00 86.38 91 TYR A CA 1
ATOM 681 C C . TYR A 1 91 ? 15.140 -3.458 -18.827 1.00 86.38 91 TYR A C 1
ATOM 683 O O . TYR A 1 91 ? 15.316 -2.762 -19.828 1.00 86.38 91 TYR A O 1
ATOM 691 N N . THR A 1 92 ? 15.770 -3.208 -17.674 1.00 87.75 92 THR A N 1
ATOM 692 C CA . THR A 1 92 ? 16.682 -2.072 -17.477 1.00 87.75 92 THR A CA 1
ATOM 693 C C . THR A 1 92 ? 18.147 -2.524 -17.530 1.00 87.75 92 THR A C 1
ATOM 695 O O . THR A 1 92 ? 18.536 -3.432 -16.790 1.00 87.75 92 THR A O 1
ATOM 698 N N . PRO A 1 93 ? 19.015 -1.890 -18.343 1.00 86.62 93 PRO A N 1
ATOM 699 C CA . PRO A 1 93 ? 20.434 -2.210 -18.365 1.00 86.62 93 PRO A CA 1
ATOM 700 C C . PRO A 1 93 ? 21.096 -1.773 -17.054 1.00 86.62 93 PRO A C 1
ATOM 702 O O . PRO A 1 93 ? 20.929 -0.642 -16.599 1.00 86.62 93 PRO A O 1
ATOM 705 N N . ARG A 1 94 ? 21.881 -2.669 -16.462 1.00 86.06 94 ARG A N 1
ATOM 706 C CA . ARG A 1 94 ? 22.712 -2.426 -15.278 1.00 86.06 94 ARG A CA 1
ATOM 707 C C . ARG A 1 94 ? 24.181 -2.253 -15.651 1.00 86.06 94 ARG A C 1
ATOM 709 O O . ARG A 1 94 ? 24.597 -2.578 -16.767 1.00 86.06 94 ARG A O 1
ATOM 716 N N . LEU A 1 95 ? 24.963 -1.740 -14.704 1.00 84.56 95 LEU A N 1
ATOM 717 C CA . LEU A 1 95 ? 26.399 -1.559 -14.880 1.00 84.56 95 LEU A CA 1
ATOM 718 C C . LEU A 1 95 ? 27.056 -2.911 -15.193 1.00 84.56 95 LEU A C 1
ATOM 720 O O . LEU A 1 95 ? 26.812 -3.901 -14.503 1.00 84.56 95 LEU A O 1
ATOM 724 N N . VAL A 1 96 ? 27.871 -2.957 -16.244 1.00 85.69 96 VAL A N 1
ATOM 725 C CA . VAL A 1 96 ? 28.617 -4.167 -16.598 1.00 85.69 96 VAL A CA 1
ATOM 726 C C . VAL A 1 96 ? 29.764 -4.337 -15.607 1.00 85.69 96 VAL A C 1
ATOM 728 O O . VAL A 1 96 ? 30.473 -3.374 -15.311 1.00 85.69 96 VAL A O 1
ATOM 731 N N . GLN A 1 97 ? 29.936 -5.546 -15.075 1.00 82.12 97 GLN A N 1
ATOM 732 C CA . GLN A 1 97 ? 31.015 -5.835 -14.131 1.00 82.12 97 GLN A CA 1
ATOM 733 C C . GLN A 1 97 ? 32.388 -5.561 -14.772 1.00 82.12 97 GLN A C 1
ATOM 735 O O . GLN A 1 97 ? 32.687 -6.070 -15.851 1.00 82.12 97 GLN A O 1
ATOM 740 N N . ASN A 1 98 ? 33.227 -4.766 -14.099 1.00 72.50 98 ASN A N 1
ATOM 741 C CA . ASN A 1 98 ? 34.618 -4.533 -14.490 1.00 72.50 98 ASN A CA 1
ATOM 742 C C . ASN A 1 98 ? 35.542 -5.444 -13.659 1.00 72.50 98 ASN A C 1
ATOM 744 O O . ASN A 1 98 ? 35.335 -5.599 -12.459 1.00 72.50 98 ASN A O 1
ATOM 748 N N . ASN A 1 99 ? 36.577 -6.021 -14.273 1.00 63.25 99 ASN A N 1
ATOM 749 C CA . ASN A 1 99 ? 37.531 -6.946 -13.637 1.00 63.25 99 ASN A CA 1
ATOM 750 C C . ASN A 1 99 ? 38.478 -6.279 -12.614 1.00 63.25 99 ASN A C 1
ATOM 752 O O . ASN A 1 99 ? 39.409 -6.914 -12.111 1.00 63.25 99 ASN A O 1
ATOM 756 N N . SER A 1 100 ? 38.284 -5.000 -12.292 1.00 59.91 100 SER A N 1
ATOM 757 C CA . SER A 1 100 ? 39.026 -4.323 -11.232 1.00 59.91 100 SER A CA 1
ATOM 758 C C . SER A 1 100 ? 38.529 -4.812 -9.870 1.00 59.91 100 SER A C 1
ATOM 760 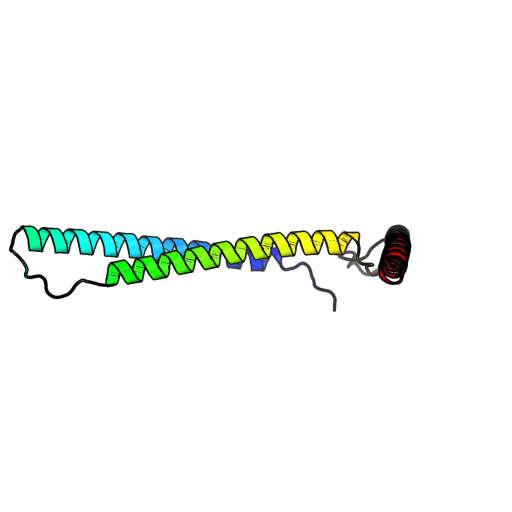O O . SER A 1 100 ? 37.458 -4.403 -9.446 1.00 59.91 100 SER A O 1
ATOM 762 N N . LYS A 1 101 ? 39.311 -5.691 -9.232 1.00 54.50 101 LYS A N 1
ATOM 763 C CA . LYS A 1 101 ? 39.231 -6.255 -7.864 1.00 54.50 101 LYS A CA 1
ATOM 764 C C . LYS A 1 101 ? 38.522 -5.397 -6.785 1.00 54.50 101 LYS A C 1
ATOM 766 O O . LYS A 1 101 ? 39.163 -4.969 -5.827 1.00 54.50 101 LYS A O 1
ATOM 771 N N . SER A 1 102 ? 37.221 -5.152 -6.889 1.00 54.03 102 SER A N 1
ATOM 772 C CA . SER A 1 102 ? 36.423 -4.566 -5.813 1.00 54.03 102 SER A CA 1
ATOM 773 C C . SER A 1 102 ? 35.155 -5.389 -5.607 1.00 54.03 102 SER A C 1
ATOM 775 O O . SER A 1 102 ? 34.384 -5.648 -6.527 1.00 54.03 102 SER A O 1
ATOM 777 N N . ASP A 1 103 ? 34.991 -5.842 -4.367 1.00 52.66 103 ASP A N 1
ATOM 778 C CA . ASP A 1 103 ? 34.087 -6.903 -3.904 1.00 52.66 103 ASP A CA 1
ATOM 779 C C . ASP A 1 103 ? 32.584 -6.563 -3.921 1.00 52.66 103 ASP A C 1
ATOM 781 O O . ASP A 1 103 ? 31.778 -7.256 -3.310 1.00 52.66 103 ASP A O 1
ATOM 785 N N . ASN A 1 104 ? 32.157 -5.519 -4.634 1.00 52.69 104 ASN A N 1
ATOM 786 C CA . ASN A 1 104 ? 30.743 -5.143 -4.698 1.00 52.69 104 ASN A CA 1
ATOM 787 C C . ASN A 1 104 ? 30.109 -5.611 -6.014 1.00 52.69 104 ASN A C 1
ATOM 789 O O . ASN A 1 104 ? 29.841 -4.828 -6.922 1.00 52.69 104 ASN A O 1
ATOM 793 N N . THR A 1 105 ? 29.862 -6.920 -6.095 1.00 58.88 105 THR A N 1
ATOM 794 C CA . THR A 1 105 ? 29.156 -7.610 -7.195 1.00 58.88 105 THR A CA 1
ATOM 795 C C . THR A 1 105 ? 27.631 -7.450 -7.139 1.00 58.88 105 THR A C 1
ATOM 797 O O . THR A 1 105 ? 26.917 -7.851 -8.058 1.00 58.88 105 THR A O 1
ATOM 800 N N . THR A 1 106 ? 27.085 -6.847 -6.082 1.00 61.97 106 THR A N 1
ATOM 801 C CA . THR A 1 106 ? 25.644 -6.606 -5.955 1.00 61.97 106 THR A CA 1
ATOM 802 C C . THR A 1 106 ? 25.182 -5.510 -6.913 1.00 61.97 106 THR A C 1
ATOM 804 O O . THR A 1 106 ? 25.443 -4.328 -6.698 1.00 61.97 106 THR A O 1
ATOM 807 N N . GLY A 1 107 ? 24.441 -5.901 -7.953 1.00 70.50 107 GLY A N 1
ATOM 808 C CA . GLY A 1 107 ? 23.771 -4.976 -8.874 1.00 70.50 107 GLY A CA 1
ATOM 809 C C . GLY A 1 107 ? 24.491 -4.735 -10.202 1.00 70.50 107 GLY A C 1
ATOM 810 O O . GLY A 1 107 ? 24.005 -3.937 -11.006 1.00 70.50 107 GLY A O 1
ATOM 811 N N . THR A 1 108 ? 25.600 -5.426 -10.463 1.00 81.25 108 THR A N 1
ATOM 812 C CA . THR A 1 108 ? 26.220 -5.480 -11.791 1.00 81.25 108 THR A CA 1
ATOM 813 C C . THR A 1 108 ? 25.637 -6.631 -12.616 1.00 81.25 108 THR A C 1
ATOM 815 O O . THR A 1 108 ? 24.975 -7.526 -12.092 1.00 81.25 108 THR A O 1
ATOM 818 N N . GLN A 1 109 ? 25.832 -6.591 -13.932 1.00 85.62 109 GLN A N 1
ATOM 819 C CA . GLN A 1 109 ? 25.453 -7.674 -14.843 1.00 85.62 109 GLN A CA 1
ATOM 820 C C . GLN A 1 109 ? 26.626 -8.069 -15.736 1.00 85.62 109 GLN A C 1
ATOM 822 O O . GLN A 1 109 ? 27.589 -7.309 -15.895 1.00 85.62 109 GLN A O 1
ATOM 827 N N . THR A 1 110 ? 26.549 -9.253 -16.343 1.00 88.44 110 THR A N 1
ATOM 828 C CA . THR A 1 110 ? 27.547 -9.656 -17.334 1.00 88.44 110 THR A CA 1
ATOM 829 C C . THR A 1 110 ? 27.377 -8.846 -18.620 1.00 88.44 110 THR A C 1
ATOM 831 O O . THR A 1 110 ? 26.301 -8.319 -18.920 1.00 88.44 110 THR A O 1
ATOM 834 N N . TYR A 1 111 ? 28.442 -8.750 -19.416 1.00 90.19 111 TYR A N 1
ATOM 835 C CA . TYR A 1 111 ? 28.353 -8.105 -20.727 1.00 90.19 111 TYR A CA 1
ATOM 836 C C . TYR A 1 111 ? 27.372 -8.838 -21.660 1.00 90.19 111 TYR A C 1
ATOM 838 O O . TYR A 1 111 ? 26.651 -8.206 -22.429 1.00 90.19 111 TYR A O 1
ATOM 846 N N . THR A 1 112 ? 27.287 -10.167 -21.551 1.00 90.50 112 THR A N 1
ATOM 847 C CA . THR A 1 112 ? 26.329 -10.985 -22.305 1.00 90.50 112 THR A CA 1
ATOM 848 C C . THR A 1 112 ? 24.884 -10.637 -21.947 1.00 90.50 112 THR A C 1
ATOM 850 O O . THR A 1 112 ? 24.073 -10.422 -22.850 1.00 90.50 112 THR A O 1
ATOM 853 N N . ASP A 1 113 ? 24.573 -10.513 -20.655 1.00 88.75 113 ASP A N 1
ATOM 854 C CA . ASP A 1 113 ? 23.233 -10.130 -20.190 1.00 88.75 113 ASP A CA 1
ATOM 855 C C . ASP A 1 113 ? 22.877 -8.712 -20.643 1.00 88.75 113 ASP A C 1
ATOM 857 O O . ASP A 1 113 ? 21.778 -8.475 -21.141 1.00 88.75 113 ASP A O 1
ATOM 861 N N . TYR A 1 114 ? 23.838 -7.783 -20.569 1.00 91.69 114 TYR A N 1
ATOM 862 C CA . TYR A 1 114 ? 23.672 -6.430 -21.100 1.00 91.69 114 TYR A CA 1
ATOM 863 C C . TYR A 1 114 ? 23.281 -6.447 -22.583 1.00 91.69 114 TYR A C 1
ATOM 865 O O . TYR A 1 114 ? 22.292 -5.819 -22.965 1.00 91.69 114 TYR A O 1
ATOM 873 N N . LEU A 1 115 ? 24.012 -7.194 -23.420 1.00 93.62 115 LEU A N 1
ATOM 874 C CA . LEU A 1 115 ? 23.703 -7.299 -24.848 1.00 93.62 115 LEU A CA 1
ATOM 875 C C . LEU A 1 115 ? 22.323 -7.914 -25.102 1.00 93.62 115 LEU A C 1
ATOM 877 O O . LEU A 1 115 ? 21.628 -7.482 -26.021 1.00 93.62 115 LEU A O 1
ATOM 881 N N . SER A 1 116 ? 21.914 -8.903 -24.306 1.00 92.06 116 SER A N 1
ATOM 882 C CA . SER A 1 116 ? 20.578 -9.504 -24.389 1.00 92.06 116 SER A CA 1
ATOM 883 C C . SER A 1 116 ? 19.472 -8.474 -24.118 1.00 92.06 116 SER A C 1
ATOM 885 O O . SER A 1 116 ? 18.539 -8.326 -24.917 1.00 92.06 116 SER A O 1
ATOM 887 N N . THR A 1 117 ? 19.620 -7.685 -23.050 1.00 92.75 117 THR A N 1
ATOM 888 C CA . THR A 1 117 ? 18.683 -6.609 -22.690 1.00 92.75 117 THR A CA 1
ATOM 889 C C . THR A 1 117 ? 18.614 -5.543 -23.779 1.00 92.75 117 THR A C 1
ATOM 891 O O . THR A 1 117 ? 17.523 -5.180 -24.211 1.00 92.75 117 THR A O 1
ATOM 894 N N . VAL A 1 118 ? 19.762 -5.090 -24.296 1.00 94.25 118 VAL A N 1
ATOM 895 C CA . VAL A 1 118 ? 19.818 -4.095 -25.383 1.00 94.25 118 VAL A CA 1
ATOM 896 C C . VAL A 1 118 ? 19.136 -4.612 -26.652 1.00 94.25 118 VAL A C 1
ATOM 898 O O . VAL A 1 118 ? 18.366 -3.885 -27.275 1.00 94.25 118 VAL A O 1
ATOM 901 N N . ARG A 1 119 ? 19.357 -5.876 -27.036 1.00 95.38 119 ARG A N 1
ATOM 902 C CA . ARG A 1 119 ? 18.676 -6.476 -28.198 1.00 95.38 119 ARG A CA 1
ATOM 903 C C . ARG A 1 119 ? 17.165 -6.520 -28.010 1.00 95.38 119 ARG A C 1
ATOM 905 O O . ARG A 1 119 ? 16.439 -6.183 -28.940 1.00 95.38 119 ARG A O 1
ATOM 912 N N . THR A 1 120 ? 16.710 -6.891 -26.815 1.00 93.50 120 THR A N 1
ATOM 913 C CA . THR A 1 120 ? 15.283 -6.896 -26.467 1.00 93.50 120 THR A CA 1
ATOM 914 C C . THR A 1 120 ? 14.692 -5.493 -26.591 1.00 93.50 120 THR A C 1
ATOM 916 O O . THR A 1 120 ? 13.683 -5.317 -27.262 1.00 93.50 120 THR A O 1
ATOM 919 N N . GLN A 1 121 ? 15.361 -4.473 -26.043 1.00 94.00 121 GLN A N 1
ATOM 920 C CA . GLN A 1 121 ? 14.922 -3.077 -26.158 1.00 94.00 121 GLN A CA 1
ATOM 921 C C . GLN A 1 121 ? 14.835 -2.603 -27.613 1.00 94.00 121 GLN A C 1
ATOM 923 O O . GLN A 1 121 ? 13.867 -1.946 -27.987 1.00 94.00 121 GLN A O 1
ATOM 928 N N . ILE A 1 122 ? 15.821 -2.955 -28.446 1.00 96.12 122 ILE A N 1
ATOM 929 C CA . ILE A 1 122 ? 15.807 -2.628 -29.877 1.00 96.12 122 ILE A CA 1
ATOM 930 C C . ILE A 1 122 ? 14.619 -3.301 -30.575 1.00 96.12 122 ILE A C 1
ATOM 932 O O . ILE A 1 122 ? 13.958 -2.657 -31.386 1.00 96.12 122 ILE A O 1
ATOM 936 N N . ALA A 1 123 ? 14.352 -4.578 -30.287 1.00 96.06 123 ALA A N 1
ATOM 937 C CA . ALA A 1 123 ? 13.223 -5.303 -30.864 1.00 96.06 123 ALA A CA 1
ATOM 938 C C . ALA A 1 123 ? 11.884 -4.660 -30.470 1.00 96.06 123 ALA A C 1
ATOM 940 O O . ALA A 1 123 ? 11.111 -4.293 -31.349 1.00 96.06 123 ALA A O 1
ATOM 941 N N . THR A 1 124 ? 11.671 -4.397 -29.178 1.00 94.12 124 THR A N 1
ATOM 942 C CA . THR A 1 124 ? 10.453 -3.736 -28.685 1.00 94.12 124 THR A CA 1
ATOM 943 C C . THR A 1 124 ? 10.271 -2.334 -29.273 1.00 94.12 124 THR A C 1
ATOM 945 O O . THR A 1 124 ? 9.157 -1.947 -29.613 1.00 94.12 124 THR A O 1
ATOM 948 N N . ALA A 1 125 ? 11.349 -1.563 -29.447 1.00 96.25 125 ALA A N 1
ATOM 949 C CA . ALA A 1 125 ? 11.266 -0.244 -30.075 1.00 96.25 125 ALA A CA 1
ATOM 950 C C . ALA A 1 125 ? 10.841 -0.321 -31.552 1.00 96.25 125 ALA A C 1
ATOM 952 O O . ALA A 1 125 ? 10.108 0.549 -32.025 1.00 96.25 125 ALA A O 1
ATOM 953 N N . LYS A 1 126 ? 11.282 -1.356 -32.281 1.00 97.44 126 LYS A N 1
ATOM 954 C CA . LYS A 1 126 ? 10.839 -1.602 -33.661 1.00 97.44 126 LYS A CA 1
ATOM 955 C C . LYS A 1 126 ? 9.364 -1.988 -33.704 1.00 97.44 126 LYS A C 1
ATOM 957 O O . LYS A 1 126 ? 8.621 -1.365 -34.447 1.00 97.44 126 LYS A O 1
ATOM 962 N N . GLU A 1 127 ? 8.938 -2.922 -32.858 1.00 97.44 127 GLU A N 1
ATOM 963 C CA . GLU A 1 127 ? 7.530 -3.332 -32.754 1.00 97.44 127 GLU A CA 1
ATOM 964 C C . GLU A 1 127 ? 6.612 -2.144 -32.433 1.00 97.44 127 GLU A C 1
ATOM 966 O O . GLU A 1 127 ? 5.580 -1.963 -33.075 1.00 97.44 127 GLU A O 1
ATOM 971 N N . LEU A 1 128 ? 7.011 -1.283 -31.489 1.00 96.75 128 LEU A N 1
ATOM 972 C CA . LEU A 1 128 ? 6.258 -0.075 -31.147 1.00 96.75 128 LEU A CA 1
ATOM 973 C C . LEU A 1 128 ? 6.160 0.888 -32.335 1.00 96.75 128 LEU A C 1
ATOM 975 O O . LEU A 1 128 ? 5.095 1.441 -32.600 1.00 96.75 128 LEU A O 1
ATOM 979 N N . LYS A 1 129 ? 7.269 1.098 -33.052 1.00 97.25 129 LYS A N 1
ATOM 980 C CA . LYS A 1 129 ? 7.290 1.939 -34.252 1.00 97.25 129 LYS A CA 1
ATOM 981 C C . LYS A 1 129 ? 6.337 1.390 -35.316 1.00 97.25 129 LYS A C 1
ATOM 983 O O . LYS A 1 129 ? 5.591 2.171 -35.901 1.00 97.25 129 LYS A O 1
ATOM 988 N N . ASP A 1 130 ? 6.374 0.087 -35.565 1.00 97.06 130 ASP A N 1
ATOM 989 C CA . ASP A 1 130 ? 5.550 -0.550 -36.589 1.00 97.06 130 ASP A CA 1
ATOM 990 C C . ASP A 1 130 ? 4.059 -0.441 -36.225 1.00 97.06 130 ASP A C 1
ATOM 992 O O . ASP A 1 130 ? 3.266 0.002 -37.054 1.00 97.06 130 ASP A O 1
ATOM 996 N N . MET A 1 131 ? 3.699 -0.685 -34.959 1.00 96.31 131 MET A N 1
ATOM 997 C CA . MET A 1 131 ? 2.333 -0.510 -34.444 1.00 96.31 131 MET A CA 1
ATOM 998 C C . MET A 1 131 ? 1.836 0.939 -34.560 1.00 96.31 131 MET A C 1
ATOM 1000 O O . MET A 1 131 ? 0.705 1.185 -34.978 1.00 96.31 131 MET A O 1
ATOM 1004 N N . LEU A 1 132 ? 2.675 1.920 -34.211 1.00 95.38 132 LEU A N 1
ATOM 1005 C CA . LEU A 1 132 ? 2.331 3.338 -34.356 1.00 95.38 132 LEU A CA 1
ATOM 1006 C C . LEU A 1 132 ? 2.173 3.734 -35.829 1.00 95.38 132 LEU A C 1
ATOM 1008 O O . LEU A 1 132 ? 1.279 4.509 -36.164 1.00 95.38 132 LEU A O 1
ATOM 1012 N N . SER A 1 133 ? 3.020 3.203 -36.713 1.00 94.88 133 SER A N 1
ATOM 1013 C CA . SER A 1 133 ? 2.929 3.448 -38.153 1.00 94.88 133 SER A CA 1
ATOM 1014 C C . SER A 1 133 ? 1.636 2.878 -38.737 1.00 94.88 133 SER A C 1
ATOM 1016 O O . SER A 1 133 ? 0.974 3.560 -39.519 1.00 94.88 133 SER A O 1
ATOM 1018 N N . GLU A 1 134 ? 1.266 1.658 -38.343 1.00 95.25 134 GLU A N 1
ATOM 1019 C CA . GLU A 1 134 ? 0.014 1.012 -38.740 1.00 95.25 134 GLU A CA 1
ATOM 1020 C C . GLU A 1 134 ? -1.194 1.831 -38.273 1.00 95.25 134 GLU A C 1
ATOM 1022 O O . GLU A 1 134 ? -2.040 2.198 -39.090 1.00 95.25 134 GLU A O 1
ATOM 1027 N N . PHE A 1 135 ? -1.224 2.222 -36.995 1.00 93.81 135 PHE A N 1
ATOM 1028 C CA . PHE A 1 135 ? -2.292 3.056 -36.444 1.00 93.81 135 PHE A CA 1
ATOM 1029 C C . PHE A 1 135 ? -2.452 4.383 -37.199 1.00 93.81 135 PHE A C 1
ATOM 1031 O O . PHE A 1 135 ? -3.561 4.736 -37.598 1.00 93.81 135 PHE A O 1
ATOM 1038 N N . CYS A 1 136 ? -1.354 5.107 -37.437 1.00 93.38 136 CYS A N 1
ATOM 1039 C CA . CYS A 1 136 ? -1.392 6.359 -38.192 1.00 93.38 136 CYS A CA 1
ATOM 1040 C C . CYS A 1 136 ? -1.898 6.143 -39.622 1.00 93.38 136 CYS A C 1
ATOM 1042 O O . CYS A 1 136 ? -2.709 6.930 -40.100 1.00 93.38 136 CYS A O 1
ATOM 1044 N N . SER A 1 137 ? -1.459 5.075 -40.294 1.00 90.88 137 SER A N 1
ATOM 1045 C CA . SER A 1 137 ? -1.908 4.774 -41.656 1.00 90.88 137 SER A CA 1
ATOM 1046 C C . SER A 1 137 ? -3.398 4.434 -41.738 1.00 90.88 137 SER A C 1
ATOM 1048 O O . SER A 1 137 ? -4.037 4.805 -42.714 1.00 90.88 137 SER A O 1
ATOM 1050 N N . ALA A 1 138 ? -3.956 3.803 -40.700 1.00 89.06 138 ALA A N 1
ATOM 1051 C CA . ALA A 1 138 ? -5.367 3.433 -40.631 1.00 89.06 138 ALA A CA 1
ATOM 1052 C C . ALA A 1 138 ? -6.300 4.597 -40.243 1.00 89.06 138 ALA A C 1
ATOM 1054 O O . ALA A 1 138 ? -7.488 4.544 -40.536 1.00 89.06 138 ALA A O 1
ATOM 1055 N N . GLN A 1 139 ? -5.793 5.628 -39.555 1.00 79.06 139 GLN A N 1
ATOM 1056 C CA . GLN A 1 139 ? -6.576 6.806 -39.137 1.00 79.06 139 GLN A CA 1
ATOM 1057 C C . GLN A 1 139 ? -6.508 7.977 -40.132 1.00 79.06 139 GLN A C 1
ATOM 1059 O O . GLN A 1 139 ? -7.347 8.873 -40.080 1.00 79.06 139 GLN A O 1
ATOM 1064 N N . LEU A 1 140 ? -5.494 8.007 -41.003 1.00 59.75 140 LEU A N 1
ATOM 1065 C CA . LEU A 1 140 ? -5.299 9.042 -42.031 1.00 59.75 140 LEU A CA 1
ATOM 1066 C C . LEU A 1 140 ? -5.772 8.616 -43.435 1.00 59.75 140 LEU A C 1
ATOM 1068 O O . LEU A 1 140 ? -5.605 9.391 -44.378 1.00 59.75 140 LEU A O 1
ATOM 1072 N N . SER A 1 141 ? -6.343 7.414 -43.573 1.00 51.03 141 SER A N 1
ATOM 1073 C CA . SER A 1 141 ? -7.044 6.928 -44.773 1.00 51.03 141 SER A CA 1
ATOM 1074 C C . SER A 1 141 ? -8.552 7.091 -44.634 1.00 51.03 141 SER A C 1
ATOM 1076 O O . SER A 1 141 ? -9.187 7.539 -45.611 1.00 51.03 141 SER A O 1
#

Sequence (141 aa):
MATTMSGGNSESENIAKAMKIVKENLAVVVKSANAAISQNSEVDLGTKSVEGSSNKLEKSLEDFYHACDQLKLNLEVMRETEKQAQLSMKYTPRLVQ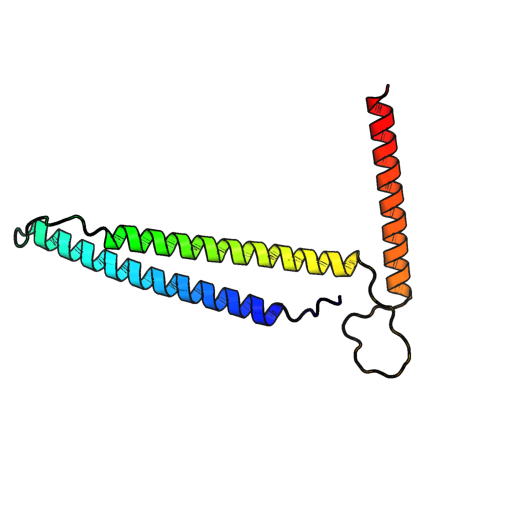NNSKSDNTTGTQTYTDYLSTVRTQIATAKELKDMLSEFCSAQLS